Protein AF-A0A385T8I6-F1 (afdb_monomer_lite)

Structure (mmCIF, N/CA/C/O backbone):
data_AF-A0A385T8I6-F1
#
_entry.id   AF-A0A385T8I6-F1
#
loop_
_atom_site.group_PDB
_atom_site.id
_atom_site.type_symbol
_atom_site.label_atom_id
_atom_site.label_alt_id
_atom_site.label_comp_id
_atom_site.label_asym_id
_atom_site.label_entity_id
_atom_site.label_seq_id
_atom_site.pdbx_PDB_ins_code
_atom_site.Cartn_x
_atom_site.Cartn_y
_atom_site.Cartn_z
_atom_site.occupancy
_atom_site.B_iso_or_equiv
_atom_site.auth_seq_id
_atom_site.auth_comp_id
_atom_site.auth_asym_id
_atom_site.auth_atom_id
_atom_site.pdbx_PDB_model_num
ATOM 1 N N . MET A 1 1 ? 9.954 -2.702 -3.690 1.00 91.12 1 MET A N 1
ATOM 2 C CA . MET A 1 1 ? 9.274 -3.399 -4.803 1.00 91.12 1 MET A CA 1
ATOM 3 C C . MET A 1 1 ? 8.924 -2.406 -5.902 1.00 91.12 1 MET A C 1
ATOM 5 O O . MET A 1 1 ? 8.804 -1.209 -5.631 1.00 91.12 1 MET A O 1
ATOM 9 N N . TYR A 1 2 ? 8.760 -2.887 -7.128 1.00 92.81 2 TYR A N 1
ATOM 10 C CA . TYR A 1 2 ? 8.342 -2.108 -8.286 1.00 92.81 2 TYR A CA 1
ATOM 11 C C . TYR A 1 2 ? 7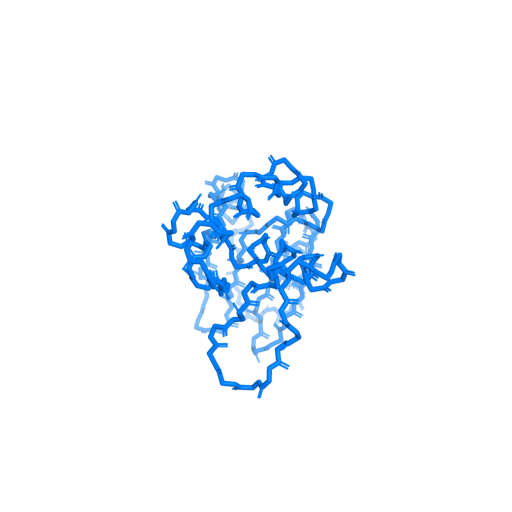.135 -2.766 -8.953 1.00 92.81 2 TYR A C 1
ATOM 13 O O . TYR A 1 2 ? 7.079 -3.984 -9.077 1.00 92.81 2 TYR A O 1
ATOM 21 N N . LEU A 1 3 ? 6.187 -1.947 -9.398 1.00 93.75 3 LEU A N 1
ATOM 22 C CA . LEU A 1 3 ? 5.099 -2.353 -10.281 1.00 93.75 3 LEU A CA 1
ATOM 23 C C . LEU A 1 3 ? 5.379 -1.799 -11.661 1.00 93.75 3 LEU A C 1
ATOM 25 O O .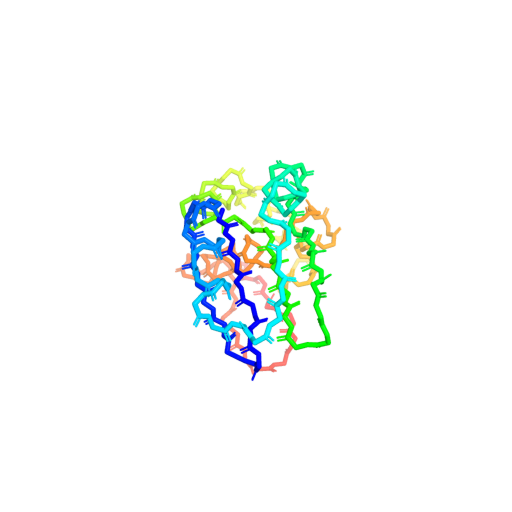 LEU A 1 3 ? 5.657 -0.606 -11.789 1.00 93.75 3 LEU A O 1
ATOM 29 N N . THR A 1 4 ? 5.251 -2.624 -12.685 1.00 94.62 4 THR A N 1
ATOM 30 C CA . THR A 1 4 ? 5.177 -2.150 -14.066 1.00 94.62 4 THR A CA 1
ATOM 31 C C . THR A 1 4 ? 3.730 -2.179 -14.524 1.00 94.62 4 THR A C 1
ATOM 33 O O . THR A 1 4 ? 2.962 -3.052 -14.131 1.00 94.62 4 THR A O 1
ATOM 36 N N . ILE A 1 5 ? 3.345 -1.183 -15.315 1.00 94.44 5 ILE A N 1
ATOM 37 C CA . ILE A 1 5 ? 2.051 -1.114 -15.981 1.00 94.44 5 ILE A CA 1
ATOM 38 C C . ILE A 1 5 ? 2.331 -0.942 -17.465 1.00 94.44 5 ILE A C 1
ATOM 40 O O . ILE A 1 5 ? 2.745 0.147 -17.868 1.00 94.44 5 ILE A O 1
ATOM 44 N N . ILE A 1 6 ? 2.134 -2.002 -18.250 1.00 93.50 6 ILE A N 1
ATOM 45 C CA . ILE A 1 6 ? 2.359 -2.026 -19.701 1.00 93.50 6 ILE A CA 1
ATOM 46 C C . ILE A 1 6 ? 1.056 -2.427 -20.387 1.00 93.50 6 ILE A C 1
ATOM 48 O O . ILE A 1 6 ? 0.513 -3.496 -20.123 1.00 93.50 6 ILE A O 1
ATOM 52 N N . GLU A 1 7 ? 0.511 -1.538 -21.219 1.00 90.81 7 GLU A N 1
ATOM 53 C CA . GLU A 1 7 ? -0.746 -1.758 -21.960 1.00 90.81 7 GLU A CA 1
ATOM 54 C C . GLU A 1 7 ? -1.940 -2.158 -21.059 1.00 90.81 7 GLU A C 1
ATOM 56 O O . GLU A 1 7 ? -2.883 -2.820 -21.484 1.00 90.81 7 GLU A O 1
ATOM 61 N N . GLY A 1 8 ? -1.918 -1.723 -19.794 1.00 88.69 8 GLY A N 1
ATOM 62 C CA . GLY A 1 8 ? -2.944 -2.031 -18.791 1.00 88.69 8 GLY A CA 1
ATOM 63 C C . GLY A 1 8 ? -2.696 -3.310 -17.984 1.00 88.69 8 GLY A C 1
ATOM 64 O O . GLY A 1 8 ? -3.416 -3.549 -17.015 1.00 88.69 8 GLY A O 1
ATOM 65 N N . THR A 1 9 ? -1.671 -4.090 -18.324 1.00 92.50 9 THR A N 1
ATOM 66 C CA . THR A 1 9 ? -1.214 -5.240 -17.534 1.00 92.50 9 THR A CA 1
ATOM 67 C C . THR A 1 9 ? -0.313 -4.761 -16.405 1.00 92.50 9 THR A C 1
ATOM 69 O O . THR A 1 9 ? 0.548 -3.914 -16.637 1.00 92.50 9 THR A O 1
ATOM 72 N N . VAL A 1 10 ? -0.520 -5.284 -15.194 1.00 93.69 10 VAL A N 1
ATOM 73 C CA . VAL A 1 10 ? 0.282 -4.957 -14.007 1.00 93.69 10 VAL A CA 1
ATOM 74 C C . VAL A 1 10 ? 1.137 -6.159 -13.622 1.00 93.69 10 VAL A C 1
ATOM 76 O O . VAL A 1 10 ? 0.591 -7.241 -13.416 1.00 93.69 10 VAL A O 1
ATOM 79 N N . GLU A 1 11 ? 2.446 -5.955 -13.480 1.00 94.50 11 GLU A N 1
ATOM 80 C CA . GLU A 1 11 ? 3.392 -6.976 -13.009 1.00 94.50 11 GLU A CA 1
ATOM 81 C C . GLU A 1 11 ? 4.292 -6.448 -11.884 1.00 94.50 11 GLU A C 1
ATOM 83 O O . GLU A 1 11 ? 4.651 -5.267 -11.858 1.00 94.50 11 GLU A O 1
ATOM 88 N N . GLU A 1 12 ? 4.645 -7.335 -10.952 1.00 93.25 12 GLU A N 1
ATOM 89 C CA . GLU A 1 12 ? 5.404 -7.063 -9.726 1.00 93.25 12 GLU A CA 1
ATOM 90 C C . GLU A 1 12 ? 6.851 -7.551 -9.833 1.00 93.25 12 GLU A C 1
ATOM 92 O O . GLU A 1 12 ? 7.104 -8.678 -10.252 1.00 93.25 12 GLU A O 1
ATOM 97 N N . PHE A 1 13 ? 7.796 -6.719 -9.390 1.00 94.06 13 PHE A N 1
ATOM 98 C CA . PHE A 1 13 ? 9.227 -7.016 -9.422 1.00 94.06 13 PHE A CA 1
ATOM 99 C C . PHE A 1 13 ? 9.933 -6.563 -8.144 1.00 94.06 13 PHE A C 1
ATOM 101 O O . PHE A 1 13 ? 9.676 -5.481 -7.601 1.00 94.06 13 PHE A O 1
ATOM 108 N N . GLU A 1 14 ? 10.878 -7.371 -7.667 1.00 91.25 14 GLU A N 1
ATOM 109 C CA . GLU A 1 14 ? 11.678 -7.036 -6.486 1.00 91.25 14 GLU A CA 1
ATOM 110 C C . GLU A 1 14 ? 12.903 -6.191 -6.833 1.00 91.25 14 GLU A C 1
ATOM 112 O O . GLU A 1 14 ? 13.282 -5.311 -6.053 1.00 91.25 14 GLU A O 1
ATOM 117 N N . THR A 1 15 ? 13.491 -6.407 -8.013 1.00 92.81 15 THR A N 1
ATOM 118 C CA . THR A 1 15 ? 14.737 -5.756 -8.422 1.00 92.81 15 THR A CA 1
ATOM 119 C C . THR A 1 15 ? 14.534 -4.787 -9.583 1.00 92.81 15 THR A C 1
ATOM 121 O O . THR A 1 15 ? 13.594 -4.896 -10.366 1.00 92.81 15 THR A O 1
ATOM 124 N N . ILE A 1 16 ? 15.432 -3.805 -9.686 1.00 94.19 16 ILE A N 1
ATOM 125 C CA . ILE A 1 16 ? 15.449 -2.853 -10.805 1.00 94.19 16 ILE A CA 1
ATOM 126 C C . ILE A 1 16 ? 15.814 -3.556 -12.116 1.00 94.19 16 ILE A C 1
ATOM 128 O O . ILE A 1 16 ? 15.297 -3.186 -13.165 1.00 94.19 16 ILE A O 1
ATOM 132 N N . GLU A 1 17 ? 16.682 -4.566 -12.060 1.00 94.75 17 GLU A N 1
ATOM 133 C CA . GLU A 1 17 ? 17.118 -5.295 -13.251 1.00 94.75 17 GLU A CA 1
ATOM 134 C C . GLU A 1 17 ? 15.951 -6.064 -13.877 1.00 94.75 17 GLU A C 1
ATOM 136 O O . GLU A 1 17 ? 15.707 -5.902 -15.068 1.00 94.75 17 GLU A O 1
ATOM 141 N N . ASP A 1 18 ? 15.138 -6.758 -13.071 1.00 95.06 18 ASP A N 1
ATOM 142 C CA . ASP A 1 18 ? 13.962 -7.474 -13.586 1.00 95.06 18 ASP A CA 1
ATOM 143 C C . ASP A 1 18 ? 12.940 -6.517 -14.222 1.00 95.06 18 ASP A C 1
ATOM 145 O O . ASP A 1 18 ? 12.334 -6.831 -15.244 1.00 95.06 18 ASP A O 1
ATOM 149 N N . VAL A 1 19 ? 12.778 -5.313 -13.654 1.00 95.06 19 VAL A N 1
ATOM 150 C CA . VAL A 1 19 ? 11.928 -4.260 -14.236 1.00 95.06 19 VAL A CA 1
ATOM 151 C C . VAL A 1 19 ? 12.450 -3.831 -15.604 1.00 95.06 19 VAL A C 1
ATOM 153 O O . VAL A 1 19 ? 11.667 -3.688 -16.543 1.00 95.06 19 VAL A O 1
ATOM 156 N N . ILE A 1 20 ? 13.757 -3.584 -15.719 1.00 94.44 20 ILE A N 1
ATOM 157 C CA . ILE A 1 20 ? 14.380 -3.151 -16.974 1.00 94.44 20 ILE A CA 1
ATOM 158 C C . ILE A 1 20 ? 14.242 -4.254 -18.025 1.00 94.44 20 ILE A C 1
ATOM 160 O O . ILE A 1 20 ? 13.766 -3.970 -19.126 1.00 94.44 20 ILE A O 1
ATOM 164 N N . ASP A 1 21 ? 14.580 -5.494 -17.675 1.00 93.94 21 ASP A N 1
ATOM 165 C CA . ASP A 1 21 ? 14.491 -6.654 -18.564 1.00 93.94 21 ASP A CA 1
ATOM 166 C C . ASP A 1 21 ? 13.050 -6.890 -19.038 1.00 93.94 21 ASP A C 1
ATOM 168 O O . ASP A 1 21 ? 12.804 -7.095 -20.234 1.00 93.94 21 ASP A O 1
ATOM 172 N N . HIS A 1 22 ? 12.078 -6.791 -18.124 1.00 94.50 22 HIS A N 1
ATOM 173 C CA . HIS A 1 22 ? 10.660 -6.906 -18.450 1.00 94.50 22 HIS A CA 1
ATOM 174 C C . HIS A 1 22 ? 10.213 -5.805 -19.416 1.00 94.50 22 HIS A C 1
ATOM 176 O O . HIS A 1 22 ? 9.589 -6.101 -20.437 1.00 94.50 22 HIS A O 1
ATOM 182 N N . ILE A 1 23 ? 10.558 -4.542 -19.144 1.00 92.81 23 ILE A N 1
ATOM 183 C CA . ILE A 1 23 ? 10.198 -3.420 -20.019 1.00 92.81 23 ILE A CA 1
ATOM 184 C C . ILE A 1 23 ? 10.796 -3.631 -21.407 1.00 92.81 23 ILE A C 1
ATOM 186 O O . ILE A 1 23 ? 10.072 -3.558 -22.393 1.00 92.81 23 ILE A O 1
ATOM 190 N N . GLN A 1 24 ? 12.084 -3.948 -21.509 1.00 90.56 24 GLN A N 1
ATOM 191 C CA . GLN A 1 24 ? 12.744 -4.127 -22.803 1.00 90.56 24 GLN A CA 1
ATOM 192 C C . GLN A 1 24 ? 12.188 -5.286 -23.624 1.00 90.56 24 GLN A C 1
ATOM 194 O O . GLN A 1 24 ? 12.166 -5.208 -24.851 1.00 90.56 24 GLN A O 1
ATOM 199 N N . SER A 1 25 ? 11.733 -6.342 -22.956 1.00 91.00 25 SER A N 1
ATOM 200 C CA . SER A 1 25 ? 11.144 -7.502 -23.622 1.00 91.00 25 SER A CA 1
ATOM 201 C C . SER A 1 25 ? 9.724 -7.236 -24.128 1.00 91.00 25 SER A C 1
ATOM 203 O O . SER A 1 25 ? 9.284 -7.895 -25.068 1.00 91.00 25 SER A O 1
ATOM 205 N N . ASN A 1 26 ? 9.009 -6.281 -23.523 1.00 91.00 26 ASN A N 1
ATOM 206 C CA . ASN A 1 26 ? 7.580 -6.063 -23.766 1.00 91.00 26 ASN A CA 1
ATOM 207 C C . ASN A 1 26 ? 7.249 -4.729 -24.449 1.00 91.00 26 ASN A C 1
ATOM 209 O O . ASN A 1 26 ? 6.108 -4.534 -24.865 1.00 91.00 26 ASN A O 1
ATOM 213 N N . VAL A 1 27 ? 8.209 -3.811 -24.605 1.00 88.06 27 VAL A N 1
ATOM 214 C CA . VAL A 1 27 ? 7.976 -2.526 -25.277 1.00 88.06 27 VAL A CA 1
ATOM 215 C C . VAL A 1 27 ? 8.630 -2.444 -26.655 1.00 88.06 27 VAL A C 1
ATOM 217 O O . VAL A 1 27 ? 9.777 -2.821 -26.859 1.00 88.06 27 VAL A O 1
ATOM 220 N N . TYR A 1 28 ? 7.913 -1.854 -27.612 1.00 84.06 28 TYR A N 1
ATOM 221 C CA . TYR A 1 28 ? 8.383 -1.651 -28.990 1.00 84.06 28 TYR A CA 1
ATOM 222 C C . TYR A 1 28 ? 9.116 -0.313 -29.206 1.00 84.06 28 TYR A C 1
ATOM 224 O O . TYR A 1 28 ? 9.111 0.229 -30.313 1.00 84.06 28 TYR A O 1
ATOM 232 N N . PHE A 1 29 ? 9.688 0.281 -28.158 1.00 84.69 29 PHE A N 1
ATOM 233 C CA . PHE A 1 29 ? 10.430 1.541 -28.247 1.00 84.69 29 PHE A CA 1
ATOM 234 C C . PHE A 1 29 ? 11.792 1.432 -27.567 1.00 84.69 29 PHE A C 1
ATOM 236 O O . PHE A 1 29 ? 11.981 0.635 -26.654 1.00 84.69 29 PHE A O 1
ATOM 243 N N . GLU A 1 30 ? 12.747 2.240 -28.023 1.00 85.25 30 GLU A N 1
ATOM 244 C CA . GLU A 1 30 ? 14.083 2.267 -27.436 1.00 85.25 30 GLU A CA 1
ATOM 245 C C . GLU A 1 30 ? 14.037 2.892 -26.036 1.00 85.25 30 GLU A C 1
ATOM 247 O O . GLU A 1 30 ? 13.500 3.986 -25.840 1.00 85.25 30 GLU A O 1
ATOM 252 N N . VAL A 1 31 ? 14.599 2.179 -25.062 1.00 84.62 31 VAL A N 1
ATOM 253 C CA . VAL A 1 31 ? 14.702 2.615 -23.669 1.00 84.62 31 VAL A CA 1
ATOM 254 C C . VAL A 1 31 ? 16.172 2.802 -23.329 1.00 84.62 31 VAL A C 1
ATOM 256 O O . VAL A 1 31 ? 16.951 1.851 -23.393 1.00 84.62 31 VAL A O 1
ATOM 259 N N . ASP A 1 32 ? 16.541 4.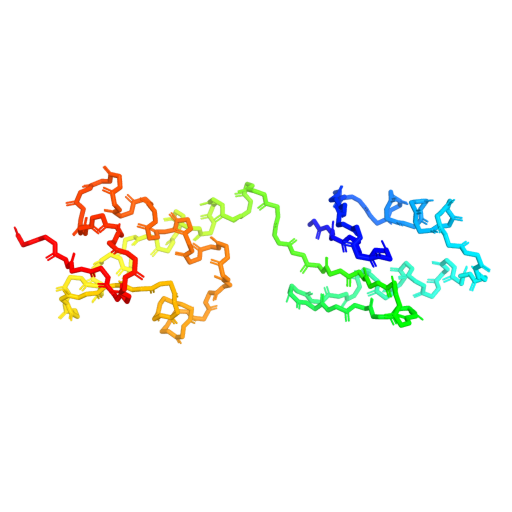012 -22.910 1.00 90.62 32 ASP A N 1
ATOM 260 C CA . ASP A 1 32 ? 17.845 4.257 -22.297 1.00 90.62 32 ASP A CA 1
ATOM 261 C C . ASP A 1 32 ? 17.883 3.588 -20.915 1.00 90.62 32 ASP A C 1
ATOM 263 O O . ASP A 1 32 ? 17.371 4.119 -19.924 1.00 90.62 32 ASP A O 1
ATOM 267 N N . GLN A 1 33 ? 18.487 2.399 -20.861 1.00 91.31 33 GLN A N 1
ATOM 268 C CA . GLN A 1 33 ? 18.638 1.615 -19.635 1.00 91.31 33 GLN A CA 1
ATOM 269 C C . GLN A 1 33 ? 19.371 2.385 -18.533 1.00 91.31 33 GLN A C 1
ATOM 271 O O . GLN A 1 33 ? 19.039 2.237 -17.360 1.00 91.31 33 GLN A O 1
ATOM 276 N N . THR A 1 34 ? 20.370 3.197 -18.889 1.00 93.06 34 THR A N 1
ATOM 277 C CA . THR A 1 34 ? 21.206 3.894 -17.902 1.00 93.06 34 THR A CA 1
ATOM 278 C C . THR A 1 34 ? 20.401 4.998 -17.235 1.00 93.06 34 THR A C 1
ATOM 280 O O . THR A 1 34 ? 20.377 5.098 -16.006 1.00 93.06 34 THR A O 1
ATOM 283 N N . ALA A 1 35 ? 19.682 5.787 -18.036 1.00 92.44 35 ALA A N 1
ATOM 284 C CA . ALA A 1 35 ? 18.782 6.810 -17.525 1.00 92.44 35 ALA A CA 1
ATOM 285 C C . ALA A 1 35 ? 17.622 6.200 -16.722 1.00 92.44 35 ALA A C 1
ATOM 287 O O . ALA A 1 35 ? 17.260 6.733 -15.669 1.00 92.44 3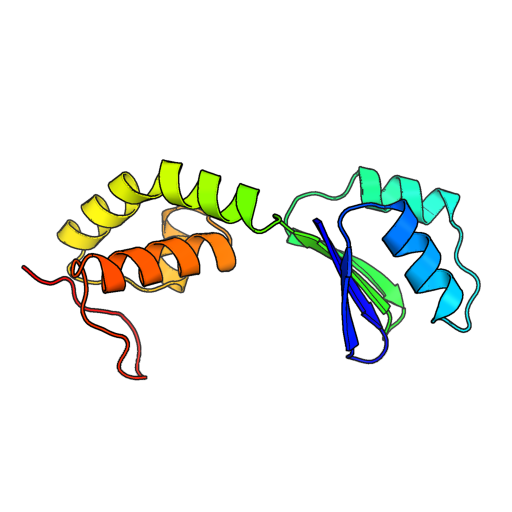5 ALA A O 1
ATOM 288 N N . LEU A 1 36 ? 17.055 5.078 -17.185 1.00 93.19 36 LEU A N 1
ATOM 289 C CA . LEU A 1 36 ? 15.980 4.383 -16.479 1.00 93.19 36 LEU A CA 1
ATOM 290 C C . LEU A 1 36 ? 16.451 3.855 -15.124 1.00 93.19 36 LEU A C 1
ATOM 292 O O . LEU A 1 36 ? 15.826 4.178 -14.116 1.00 93.19 36 LEU A O 1
ATOM 296 N N . ARG A 1 37 ? 17.566 3.116 -15.081 1.00 95.50 37 ARG A N 1
ATOM 297 C CA . ARG A 1 37 ? 18.139 2.582 -13.838 1.00 95.50 37 ARG A CA 1
ATOM 298 C C . ARG A 1 37 ? 18.360 3.693 -12.821 1.00 95.50 37 ARG A C 1
ATOM 300 O O . ARG A 1 37 ? 17.819 3.618 -11.721 1.00 95.50 37 ARG A O 1
ATOM 307 N N . TRP A 1 38 ? 19.063 4.757 -13.221 1.00 94.75 38 TRP A N 1
ATOM 308 C CA . TRP A 1 38 ? 19.322 5.897 -12.341 1.00 94.75 38 TRP A CA 1
ATOM 309 C C . TRP A 1 38 ? 18.018 6.478 -11.790 1.00 94.75 38 TRP A C 1
ATOM 311 O O . TRP A 1 38 ? 17.903 6.749 -10.597 1.00 94.75 38 TRP A O 1
ATOM 321 N N . LYS A 1 39 ? 16.993 6.619 -12.636 1.00 94.44 39 LYS A N 1
ATOM 322 C CA . LYS A 1 39 ? 15.700 7.145 -12.205 1.00 94.44 39 LYS A CA 1
ATOM 323 C C . LYS A 1 39 ? 15.014 6.225 -11.195 1.00 94.44 39 LYS A C 1
ATOM 325 O O . LYS A 1 39 ? 14.550 6.726 -10.178 1.00 94.44 39 LYS A O 1
ATOM 330 N N . LEU A 1 40 ? 14.982 4.912 -11.439 1.00 94.31 40 LEU A N 1
ATOM 331 C CA . LEU A 1 40 ? 14.359 3.926 -10.544 1.00 94.31 40 LEU A CA 1
ATOM 332 C C . LEU A 1 40 ? 15.064 3.849 -9.179 1.00 94.31 40 LEU A C 1
ATOM 334 O O . LEU A 1 40 ? 14.397 3.794 -8.143 1.00 94.31 40 LEU A O 1
ATOM 338 N N . GLU A 1 41 ? 16.397 3.931 -9.157 1.00 94.00 41 GLU A N 1
ATOM 339 C CA . GLU A 1 41 ? 17.194 3.978 -7.921 1.00 94.00 41 GLU A CA 1
ATOM 340 C C . GLU A 1 41 ? 16.818 5.178 -7.042 1.00 94.00 41 GLU A C 1
ATOM 342 O O . GLU A 1 41 ? 16.704 5.048 -5.821 1.00 94.00 41 GLU A O 1
ATOM 347 N N . HIS A 1 42 ? 16.560 6.328 -7.668 1.00 94.12 42 HIS A N 1
ATOM 348 C CA . HIS A 1 42 ? 16.284 7.593 -6.985 1.00 94.12 42 HIS A CA 1
ATOM 349 C C . HIS A 1 42 ? 14.791 7.862 -6.751 1.00 94.12 42 HIS A C 1
ATOM 351 O O . HIS A 1 42 ? 14.440 8.901 -6.193 1.00 94.12 42 HIS A O 1
ATOM 357 N N . MET A 1 43 ? 13.903 6.939 -7.135 1.00 92.56 43 MET A N 1
ATOM 358 C CA . MET A 1 43 ? 12.475 7.067 -6.849 1.00 92.56 43 MET A CA 1
ATOM 359 C C . MET A 1 43 ? 12.203 7.005 -5.347 1.00 92.56 43 MET A C 1
ATOM 361 O O . MET A 1 43 ? 12.697 6.122 -4.631 1.00 92.56 43 MET A O 1
ATOM 365 N N . ASN A 1 44 ? 11.321 7.885 -4.891 1.00 88.94 44 ASN A N 1
ATOM 366 C CA . ASN A 1 44 ? 10.710 7.799 -3.577 1.00 88.94 44 ASN A CA 1
ATOM 367 C C . ASN A 1 44 ? 9.596 6.745 -3.560 1.00 88.94 44 ASN A C 1
ATOM 369 O O . ASN A 1 44 ? 9.099 6.292 -4.593 1.00 88.94 44 ASN A O 1
ATOM 373 N N . LEU A 1 45 ? 9.184 6.345 -2.360 1.00 85.31 45 LEU A N 1
ATOM 374 C CA . LEU A 1 45 ? 8.048 5.446 -2.195 1.00 85.31 45 LEU A CA 1
ATOM 375 C C . LEU A 1 45 ? 6.755 6.085 -2.735 1.00 85.31 45 LEU A C 1
ATOM 377 O O . LEU A 1 45 ? 6.483 7.253 -2.463 1.00 85.31 45 LEU A O 1
ATOM 381 N N . ASN A 1 46 ? 5.945 5.295 -3.445 1.00 84.88 46 ASN A N 1
ATOM 382 C CA . ASN A 1 46 ? 4.731 5.696 -4.169 1.00 84.88 46 ASN A CA 1
ATOM 383 C C . ASN A 1 46 ? 4.969 6.696 -5.308 1.00 84.88 46 ASN A C 1
ATOM 385 O O . ASN A 1 46 ? 4.013 7.236 -5.865 1.00 84.88 46 ASN A O 1
ATOM 389 N N . GLU A 1 47 ? 6.226 6.948 -5.669 1.00 91.50 47 GLU A N 1
ATOM 390 C CA . GLU A 1 47 ? 6.548 7.689 -6.877 1.00 91.50 47 GLU A CA 1
ATOM 391 C C . GLU A 1 47 ? 6.307 6.806 -8.104 1.00 91.50 47 GLU A C 1
ATOM 393 O O . GLU A 1 47 ? 6.394 5.576 -8.041 1.00 91.50 47 GLU A O 1
ATOM 398 N N . SER A 1 48 ? 6.010 7.443 -9.235 1.00 93.25 48 SER A N 1
ATOM 399 C CA . SER A 1 48 ? 5.826 6.769 -10.514 1.00 93.25 48 SER A CA 1
ATOM 400 C C . SER A 1 48 ? 6.662 7.418 -11.606 1.00 93.25 48 SER A C 1
ATOM 402 O O . SER A 1 48 ? 6.685 8.643 -11.738 1.00 93.25 48 SER A O 1
ATOM 404 N N . VAL A 1 49 ? 7.272 6.597 -12.449 1.00 94.06 49 VAL A N 1
ATOM 405 C CA . VAL A 1 49 ? 7.965 7.011 -13.662 1.00 94.06 49 VAL A CA 1
ATOM 406 C C . VAL A 1 49 ? 7.140 6.573 -14.856 1.00 94.06 49 VAL A C 1
ATOM 408 O O . VAL A 1 49 ? 7.004 5.386 -15.134 1.00 94.06 49 VAL A O 1
ATOM 411 N N . LYS A 1 50 ? 6.609 7.544 -15.593 1.00 93.50 50 LYS A N 1
ATOM 412 C CA . LYS A 1 50 ? 5.963 7.293 -16.878 1.00 93.50 50 LYS A CA 1
ATOM 413 C C . LYS A 1 50 ? 7.015 7.325 -17.987 1.00 93.50 50 LYS A C 1
ATOM 415 O O . LYS A 1 50 ? 7.681 8.347 -18.151 1.00 93.50 50 LYS A O 1
ATOM 420 N N . LEU A 1 51 ? 7.160 6.225 -18.725 1.00 90.00 51 LEU A N 1
ATOM 421 C CA . LEU A 1 51 ? 8.056 6.128 -19.886 1.00 90.00 51 LEU A CA 1
ATOM 422 C C . LEU A 1 51 ? 7.318 6.495 -21.175 1.00 90.00 51 LEU A C 1
ATOM 424 O O . LEU A 1 51 ? 7.828 7.255 -21.993 1.00 90.00 51 LEU A O 1
ATOM 428 N N . ARG A 1 52 ? 6.080 6.010 -21.316 1.00 86.81 52 ARG A N 1
ATOM 429 C CA . ARG A 1 52 ? 5.182 6.286 -22.446 1.00 86.81 52 ARG A CA 1
ATOM 430 C C . ARG A 1 52 ? 3.726 6.309 -21.967 1.00 86.81 52 ARG A C 1
ATOM 432 O O . ARG A 1 52 ? 3.443 6.063 -20.799 1.00 86.81 52 ARG A O 1
ATOM 439 N N . ASN A 1 53 ? 2.786 6.661 -22.845 1.00 82.81 53 ASN A N 1
ATOM 440 C CA . ASN A 1 53 ? 1.346 6.696 -22.558 1.00 82.81 53 ASN A CA 1
ATOM 441 C C . ASN A 1 53 ? 0.792 5.414 -21.923 1.00 82.81 53 ASN A C 1
ATOM 443 O O . ASN A 1 53 ? -0.131 5.510 -21.121 1.00 82.81 53 ASN A O 1
ATOM 447 N N . ASP A 1 54 ? 1.384 4.277 -22.250 1.00 86.94 54 ASP A N 1
ATOM 448 C CA . ASP A 1 54 ? 0.993 2.912 -21.911 1.00 86.94 54 ASP A CA 1
ATOM 449 C C . ASP A 1 54 ? 2.049 2.174 -21.078 1.00 86.94 54 ASP A C 1
ATOM 451 O O . ASP A 1 54 ? 1.873 0.990 -20.829 1.00 86.94 54 ASP A O 1
ATOM 455 N N . CYS A 1 55 ? 3.124 2.845 -20.647 1.00 91.88 55 CYS A N 1
ATOM 456 C CA . CYS A 1 55 ? 4.206 2.236 -19.877 1.00 91.88 55 CYS A CA 1
ATOM 457 C C . CYS A 1 55 ? 4.571 3.106 -18.669 1.00 91.88 55 CYS A C 1
ATOM 459 O O . CYS A 1 55 ? 5.042 4.245 -18.816 1.00 91.88 55 CYS A O 1
ATOM 461 N N . MET A 1 56 ? 4.359 2.567 -17.471 1.00 94.56 56 MET A N 1
ATOM 462 C CA . MET A 1 56 ? 4.651 3.229 -16.204 1.00 94.56 56 MET A CA 1
ATOM 463 C C . MET A 1 56 ? 5.291 2.259 -15.215 1.00 94.56 56 MET A C 1
ATOM 465 O O . MET A 1 56 ? 4.908 1.098 -15.150 1.00 94.56 56 MET A O 1
ATOM 469 N N . VAL A 1 57 ? 6.224 2.759 -14.412 1.00 94.94 57 VAL A N 1
ATOM 470 C CA . VAL A 1 57 ? 6.799 2.044 -13.270 1.00 94.94 57 VAL A CA 1
ATOM 471 C C . VAL A 1 57 ? 6.411 2.769 -11.991 1.00 94.94 57 VAL A C 1
ATOM 473 O O . VAL A 1 57 ? 6.495 3.993 -11.939 1.00 94.94 57 VAL A O 1
ATOM 476 N N . VAL A 1 58 ? 6.000 2.048 -10.954 1.00 94.31 58 VAL A N 1
ATOM 477 C CA . VAL A 1 58 ? 5.638 2.603 -9.642 1.00 94.31 58 VAL A CA 1
ATOM 478 C C . VAL A 1 58 ? 6.478 1.932 -8.567 1.00 94.31 58 VAL A C 1
ATOM 480 O O . VAL A 1 58 ? 6.549 0.707 -8.516 1.00 94.31 58 VAL A O 1
ATOM 483 N N . LYS A 1 59 ? 7.097 2.712 -7.679 1.00 92.94 59 LYS A N 1
ATOM 484 C CA . LYS A 1 59 ? 7.832 2.166 -6.532 1.00 92.94 59 LYS A CA 1
ATOM 485 C C . LYS A 1 59 ? 6.895 2.016 -5.344 1.00 92.94 59 LYS A C 1
ATOM 487 O O . LYS A 1 59 ? 6.233 2.970 -4.949 1.00 92.94 59 LYS A O 1
ATOM 492 N N . CYS A 1 60 ? 6.856 0.834 -4.752 1.00 88.50 60 CYS A N 1
ATOM 493 C CA . CYS A 1 60 ? 5.960 0.497 -3.649 1.00 88.50 60 CYS A CA 1
ATOM 494 C C . CYS A 1 60 ? 6.670 -0.387 -2.613 1.00 88.50 60 CYS A C 1
ATOM 496 O O . CYS A 1 60 ? 7.767 -0.907 -2.855 1.00 88.50 60 CYS A O 1
ATOM 498 N N . LEU A 1 61 ? 6.049 -0.510 -1.440 1.00 86.19 61 LEU A N 1
ATOM 499 C CA . LEU A 1 61 ? 6.492 -1.433 -0.399 1.00 86.19 61 LEU A CA 1
ATOM 500 C C . LEU A 1 61 ? 6.161 -2.864 -0.828 1.00 86.19 61 LEU A C 1
ATOM 502 O O . LEU A 1 61 ? 5.091 -3.092 -1.392 1.00 86.19 61 LEU A O 1
ATOM 506 N N . ASN A 1 62 ? 7.054 -3.811 -0.554 1.00 87.38 62 ASN A N 1
ATOM 507 C CA . ASN A 1 62 ? 6.718 -5.230 -0.655 1.00 87.38 62 ASN A CA 1
ATOM 508 C C . ASN A 1 62 ? 5.801 -5.661 0.508 1.00 87.38 62 ASN A C 1
ATOM 510 O O . ASN A 1 62 ? 5.537 -4.897 1.441 1.00 87.38 62 ASN A O 1
ATOM 514 N N . GLN A 1 63 ? 5.305 -6.899 0.459 1.00 85.19 63 GLN A N 1
ATOM 515 C CA . GLN A 1 63 ? 4.369 -7.413 1.461 1.00 85.19 63 GLN A CA 1
ATOM 516 C C . GLN A 1 63 ? 4.951 -7.432 2.886 1.00 85.19 63 GLN A C 1
ATOM 518 O O . GLN A 1 63 ? 4.233 -7.117 3.839 1.00 85.19 63 GLN A O 1
ATOM 523 N N . ASP A 1 64 ? 6.238 -7.750 3.037 1.00 88.50 64 ASP A N 1
ATOM 524 C CA . ASP A 1 64 ? 6.909 -7.796 4.339 1.00 88.50 64 ASP A CA 1
ATOM 525 C C . ASP A 1 64 ? 7.075 -6.395 4.939 1.00 88.50 64 ASP A C 1
ATOM 527 O O . ASP A 1 64 ? 6.747 -6.180 6.104 1.00 88.50 64 ASP A O 1
ATOM 531 N N . GLU A 1 65 ? 7.482 -5.415 4.132 1.00 90.06 65 GLU A N 1
ATOM 532 C CA . GLU A 1 65 ? 7.595 -4.010 4.525 1.00 90.06 65 GLU A CA 1
ATOM 533 C C . GLU A 1 65 ? 6.225 -3.415 4.891 1.00 90.06 65 GLU A C 1
ATOM 535 O O . GLU A 1 65 ? 6.106 -2.675 5.871 1.00 90.06 65 GLU A O 1
ATOM 540 N N . ILE A 1 66 ? 5.172 -3.748 4.128 1.00 91.62 66 ILE A N 1
ATOM 541 C CA . ILE A 1 66 ? 3.786 -3.357 4.439 1.00 91.62 66 ILE A CA 1
ATOM 542 C C . ILE A 1 66 ? 3.392 -3.909 5.806 1.00 91.62 66 ILE A C 1
ATOM 544 O O . ILE A 1 66 ? 2.849 -3.175 6.636 1.00 91.62 66 ILE A O 1
ATOM 548 N N . LYS A 1 67 ? 3.657 -5.197 6.045 1.00 92.62 67 LYS A N 1
ATOM 549 C CA . LYS A 1 67 ? 3.299 -5.873 7.290 1.00 92.62 67 LYS A CA 1
ATOM 550 C C . LYS A 1 67 ? 4.068 -5.307 8.478 1.00 92.62 67 LYS A C 1
ATOM 552 O O . LYS A 1 67 ? 3.450 -4.959 9.478 1.00 92.62 67 LYS A O 1
ATOM 557 N N . GLU A 1 68 ? 5.382 -5.147 8.356 1.00 94.56 68 GLU A N 1
ATOM 558 C CA . GLU A 1 68 ? 6.218 -4.573 9.409 1.00 94.56 68 GLU A CA 1
ATOM 559 C C . GLU A 1 68 ? 5.744 -3.161 9.774 1.00 94.56 68 GLU A C 1
ATOM 561 O O . GLU A 1 68 ? 5.534 -2.840 10.948 1.00 94.56 68 GLU A O 1
ATOM 566 N N . ARG A 1 69 ? 5.502 -2.316 8.767 1.00 93.38 69 ARG A N 1
ATOM 567 C CA . ARG A 1 69 ? 5.015 -0.952 8.986 1.00 93.38 69 ARG A CA 1
ATOM 568 C C . ARG A 1 69 ? 3.615 -0.931 9.598 1.00 93.38 69 ARG A C 1
ATOM 570 O O . ARG A 1 69 ? 3.338 -0.085 10.453 1.00 93.38 69 ARG A O 1
ATOM 577 N N . ALA A 1 70 ? 2.737 -1.840 9.177 1.00 95.88 70 ALA A N 1
ATOM 578 C CA . ALA A 1 70 ? 1.411 -2.001 9.759 1.00 95.88 70 ALA A CA 1
ATOM 579 C C . ALA A 1 70 ? 1.502 -2.396 11.238 1.00 95.88 70 ALA A C 1
ATOM 581 O O . ALA A 1 70 ? 0.858 -1.755 12.067 1.00 95.88 70 ALA A O 1
ATOM 582 N N . ASP A 1 71 ? 2.352 -3.364 11.583 1.00 96.81 71 ASP A N 1
ATOM 583 C CA . ASP A 1 71 ? 2.557 -3.831 12.956 1.00 96.81 71 ASP A CA 1
ATOM 584 C C . ASP A 1 71 ? 3.088 -2.717 13.867 1.00 96.81 71 ASP A C 1
ATOM 586 O O . ASP A 1 71 ? 2.563 -2.507 14.963 1.00 96.81 71 ASP A O 1
ATOM 590 N N . GLN A 1 72 ? 4.062 -1.933 13.394 1.00 97.19 72 GLN A N 1
ATOM 591 C CA . GLN A 1 72 ? 4.599 -0.783 14.132 1.00 97.19 72 GLN A CA 1
ATOM 592 C C . GLN A 1 72 ? 3.539 0.296 14.411 1.00 97.19 72 GLN A C 1
ATOM 594 O O . GLN A 1 72 ? 3.592 0.987 15.433 1.00 97.19 72 GLN A O 1
ATOM 599 N N . MET A 1 73 ? 2.572 0.466 13.505 1.00 97.69 73 MET A N 1
ATOM 600 C CA . MET A 1 73 ? 1.548 1.511 13.595 1.00 97.69 73 MET A CA 1
ATOM 601 C C . MET A 1 73 ? 0.237 1.040 14.228 1.00 97.69 73 MET A C 1
ATOM 603 O O . MET A 1 73 ? -0.560 1.884 14.654 1.00 97.69 73 MET A O 1
ATOM 607 N N . PHE A 1 74 ? 0.018 -0.272 14.314 1.00 98.00 74 PHE A N 1
ATOM 608 C CA . PHE A 1 74 ? -1.266 -0.884 14.642 1.00 98.00 74 PHE A CA 1
ATOM 609 C C . PHE A 1 74 ? -1.876 -0.330 15.932 1.00 98.00 74 PHE A C 1
ATOM 611 O O . PHE A 1 74 ? -2.960 0.253 15.904 1.00 98.00 74 PHE A O 1
ATOM 618 N N . GLU A 1 75 ? -1.150 -0.417 17.049 1.00 97.81 75 GLU A N 1
ATOM 619 C CA . GLU A 1 75 ? -1.649 0.028 18.356 1.00 97.81 75 GLU A CA 1
ATOM 620 C C . GLU A 1 75 ? -2.009 1.515 18.373 1.00 97.81 75 GLU A C 1
ATOM 622 O O . GLU A 1 75 ? -3.006 1.937 18.966 1.00 97.81 75 GLU A O 1
ATOM 627 N N . LYS A 1 76 ? -1.219 2.341 17.683 1.00 97.81 76 LYS A N 1
ATOM 628 C CA . LYS A 1 76 ? -1.472 3.779 17.596 1.00 97.81 76 LYS A CA 1
ATOM 629 C C . LYS A 1 76 ? -2.762 4.064 16.824 1.00 97.81 76 LYS A C 1
ATOM 631 O O . LYS A 1 76 ? -3.564 4.892 17.265 1.00 97.81 76 LYS A O 1
ATOM 636 N N . VAL A 1 77 ? -2.973 3.374 15.702 1.00 97.69 77 VAL A N 1
ATOM 637 C CA . VAL A 1 77 ? -4.188 3.505 14.887 1.00 97.69 77 VAL A CA 1
ATOM 638 C C . VAL A 1 77 ? -5.404 2.985 15.647 1.00 97.69 77 VAL A C 1
ATOM 640 O O . VAL A 1 77 ? -6.385 3.719 15.773 1.00 97.69 77 VAL A O 1
ATOM 643 N N . ALA A 1 78 ? -5.330 1.782 16.220 1.00 97.19 78 ALA A N 1
ATOM 644 C CA . ALA A 1 78 ? -6.428 1.161 16.956 1.00 97.19 78 ALA A CA 1
ATOM 645 C C . ALA A 1 78 ? -6.886 2.031 18.137 1.00 97.19 78 ALA A C 1
ATOM 647 O O . ALA A 1 78 ? -8.080 2.290 18.302 1.00 97.19 78 ALA A O 1
ATOM 648 N N . ASN A 1 79 ? -5.948 2.569 18.922 1.00 96.88 79 ASN A N 1
ATOM 649 C CA . ASN A 1 79 ? -6.275 3.443 20.049 1.00 96.88 79 ASN A CA 1
ATOM 650 C C . ASN A 1 79 ? -6.923 4.761 19.618 1.00 96.88 79 ASN A C 1
ATOM 652 O O . ASN A 1 79 ? -7.848 5.238 20.278 1.00 96.88 79 ASN A O 1
ATOM 656 N N . GLN A 1 80 ? -6.471 5.358 18.516 1.00 97.31 80 GLN A N 1
ATOM 657 C CA . GLN A 1 80 ? -7.098 6.573 18.006 1.00 97.31 80 GLN A CA 1
ATOM 658 C C . GLN A 1 80 ? -8.475 6.291 17.395 1.00 97.31 80 GLN A C 1
ATOM 660 O O . GLN A 1 80 ? -9.397 7.085 17.572 1.00 97.31 80 GLN A O 1
ATOM 665 N N . ALA A 1 81 ? -8.637 5.152 16.726 1.00 96.25 81 ALA A N 1
ATOM 666 C CA . ALA A 1 81 ? -9.908 4.730 16.167 1.00 96.25 81 ALA A CA 1
ATOM 667 C C . ALA A 1 81 ? -10.958 4.500 17.264 1.00 96.25 81 ALA A C 1
ATOM 669 O O . ALA A 1 81 ? -12.078 4.989 17.131 1.00 96.25 81 ALA A O 1
ATOM 670 N N . ARG A 1 82 ? -10.586 3.870 18.393 1.00 95.94 82 ARG A N 1
ATOM 671 C CA . ARG A 1 82 ? -11.462 3.724 19.575 1.00 95.94 82 ARG A CA 1
ATOM 672 C C . ARG A 1 82 ? -11.988 5.063 20.087 1.00 95.94 82 ARG A C 1
ATOM 674 O O . ARG A 1 82 ? -13.166 5.174 20.400 1.00 95.94 82 ARG A O 1
ATOM 681 N N . LYS A 1 83 ? -11.143 6.097 20.106 1.00 95.38 83 LYS A N 1
ATOM 682 C CA . LYS A 1 83 ? -11.553 7.463 20.479 1.00 95.38 83 LYS A CA 1
ATOM 683 C C . LYS A 1 83 ? -12.468 8.106 19.435 1.00 95.38 83 LYS A C 1
ATOM 685 O O . LYS A 1 83 ? -13.368 8.854 19.795 1.00 95.38 83 LYS A O 1
ATOM 690 N N . ASN A 1 84 ? -12.224 7.832 18.155 1.00 93.94 84 ASN A N 1
ATOM 691 C CA . ASN A 1 84 ? -13.009 8.355 17.036 1.00 93.94 84 ASN A CA 1
ATOM 692 C C . ASN A 1 84 ? -14.366 7.639 16.861 1.00 93.94 84 ASN A C 1
ATOM 694 O O . ASN A 1 84 ? -15.263 8.167 16.212 1.00 93.94 84 ASN A O 1
ATOM 698 N N . GLY A 1 85 ? -14.513 6.421 17.394 1.00 94.56 85 GLY A N 1
ATOM 699 C CA . GLY A 1 85 ? -15.714 5.584 17.279 1.00 94.56 85 GLY A CA 1
ATOM 700 C C . GLY A 1 85 ? -15.896 4.904 15.914 1.00 94.56 85 GLY A C 1
ATOM 701 O O . GLY A 1 85 ? -16.782 4.066 15.746 1.00 94.56 85 GLY A O 1
ATOM 702 N N . SER A 1 86 ? -15.050 5.222 14.932 1.00 94.12 86 SER A N 1
ATOM 703 C C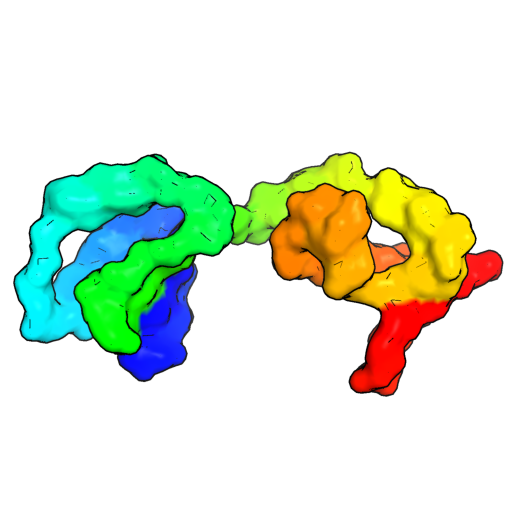A . SER A 1 86 ? -15.049 4.593 13.609 1.00 94.12 86 SER A CA 1
ATOM 704 C C . SER A 1 86 ? -13.664 4.611 12.962 1.00 94.12 86 SER A C 1
ATOM 706 O O . SER A 1 86 ? -12.802 5.412 13.336 1.00 94.12 86 SER A O 1
ATOM 708 N N . VAL A 1 87 ? -13.461 3.742 11.972 1.00 96.00 87 VAL A N 1
ATOM 709 C CA . VAL A 1 87 ? -12.232 3.638 11.183 1.00 96.00 87 VAL A CA 1
ATOM 710 C C . VAL A 1 87 ? -12.548 3.410 9.705 1.00 96.00 87 VAL A C 1
ATOM 712 O O . VAL A 1 87 ? -13.495 2.722 9.338 1.00 96.00 87 VAL A O 1
ATOM 715 N N . SER A 1 88 ? -11.750 3.996 8.820 1.00 95.19 88 SER A N 1
ATOM 716 C CA . SER A 1 88 ? -11.776 3.706 7.383 1.00 95.19 88 SER A CA 1
ATOM 717 C C . SER A 1 88 ? -10.366 3.818 6.823 1.00 95.19 88 SER A C 1
ATOM 719 O O . SER A 1 88 ? -9.546 4.532 7.399 1.00 95.19 88 SER A O 1
ATOM 721 N N . ILE A 1 89 ? -10.092 3.144 5.704 1.00 95.12 89 ILE A N 1
ATOM 722 C CA . ILE A 1 89 ? -8.763 3.150 5.072 1.00 95.12 89 ILE A CA 1
ATOM 723 C C . ILE A 1 89 ? -8.325 4.593 4.781 1.00 95.12 89 ILE A C 1
ATOM 725 O O . ILE A 1 89 ? -7.261 5.016 5.222 1.00 95.12 89 ILE A O 1
ATOM 729 N N . SER A 1 90 ? -9.196 5.393 4.160 1.00 93.81 90 SER A N 1
ATOM 730 C CA . SER A 1 90 ? -8.917 6.801 3.847 1.00 93.81 90 SER A CA 1
ATOM 731 C C . SER A 1 90 ? -8.666 7.662 5.089 1.00 93.81 90 SER A C 1
ATOM 733 O O . SER A 1 90 ? -7.817 8.553 5.069 1.00 93.81 90 SER A O 1
ATOM 735 N N . TRP A 1 91 ? -9.365 7.401 6.196 1.00 95.88 91 TRP A N 1
ATOM 736 C CA . TRP A 1 91 ? -9.102 8.088 7.461 1.00 95.88 91 TRP A CA 1
ATOM 737 C C . TRP A 1 91 ? -7.708 7.752 8.003 1.00 95.88 91 TRP A C 1
ATOM 739 O O . TRP A 1 91 ? -6.983 8.665 8.399 1.00 95.88 91 TRP A O 1
ATOM 749 N N . VAL A 1 92 ? -7.297 6.479 7.955 1.00 96.69 92 VAL A N 1
ATOM 750 C CA . VAL A 1 92 ? -5.953 6.060 8.386 1.00 96.69 92 VAL A CA 1
ATOM 751 C C . VAL A 1 92 ? -4.878 6.735 7.531 1.00 96.69 92 VAL A C 1
ATOM 753 O O . VAL A 1 92 ? -3.955 7.339 8.082 1.00 96.69 92 VAL A O 1
ATOM 756 N N . GLN A 1 93 ? -5.043 6.731 6.205 1.00 94.62 93 GLN A N 1
ATOM 757 C CA . GLN A 1 93 ? -4.119 7.399 5.281 1.00 94.62 93 GLN A CA 1
ATOM 758 C C . GLN A 1 93 ? -3.951 8.885 5.620 1.00 94.62 93 GLN A C 1
ATOM 760 O O . GLN A 1 93 ? -2.834 9.392 5.707 1.00 94.62 93 GLN A O 1
ATOM 765 N N . ASN A 1 94 ? -5.057 9.590 5.864 1.00 94.62 94 ASN A N 1
ATOM 766 C CA . ASN A 1 94 ? -5.028 11.029 6.109 1.00 94.62 94 ASN A CA 1
ATOM 767 C C . ASN A 1 94 ? -4.468 11.396 7.489 1.00 94.62 94 ASN A C 1
ATOM 769 O O . ASN A 1 94 ? -3.661 12.321 7.593 1.00 94.62 94 ASN A O 1
ATOM 773 N N . VAL A 1 95 ? -4.876 10.679 8.541 1.00 96.12 95 VAL A N 1
ATOM 774 C CA . VAL A 1 95 ? -4.479 10.983 9.925 1.00 96.12 95 VAL A CA 1
ATOM 775 C C . VAL A 1 95 ? -3.044 10.547 10.210 1.00 96.12 95 VAL A C 1
ATOM 777 O O . VAL A 1 95 ? -2.310 11.265 10.887 1.00 96.12 95 VAL A O 1
ATOM 780 N N . PHE A 1 96 ? -2.624 9.396 9.682 1.00 95.38 96 PHE A N 1
ATOM 781 C CA . PHE A 1 96 ? -1.315 8.806 9.978 1.00 95.38 96 PHE A CA 1
ATOM 782 C C . PHE A 1 96 ? -0.303 8.941 8.842 1.00 95.38 96 PHE A C 1
ATOM 784 O O . PHE A 1 96 ? 0.842 8.532 9.016 1.00 95.38 96 PHE A O 1
ATOM 791 N N . ARG A 1 97 ? -0.698 9.544 7.709 1.00 92.50 97 ARG A N 1
ATOM 792 C CA . ARG A 1 97 ? 0.148 9.711 6.513 1.00 92.50 97 ARG A CA 1
ATOM 793 C C . ARG A 1 97 ? 0.727 8.376 6.035 1.00 92.50 97 ARG A C 1
ATOM 795 O O . ARG A 1 97 ? 1.908 8.275 5.711 1.00 92.50 97 ARG A O 1
ATOM 802 N N . LEU A 1 98 ? -0.120 7.349 6.036 1.00 91.69 98 LEU A N 1
ATOM 803 C CA . LEU A 1 98 ? 0.209 6.008 5.560 1.00 91.69 98 LEU A CA 1
ATOM 804 C C . LEU A 1 98 ? -0.298 5.815 4.129 1.00 91.69 98 LEU A C 1
ATOM 806 O O . LEU A 1 98 ? -1.260 6.458 3.703 1.00 91.69 98 LEU A O 1
ATOM 810 N N . ASP A 1 99 ? 0.357 4.930 3.385 1.00 89.88 99 ASP A N 1
ATOM 811 C CA . ASP A 1 99 ? -0.104 4.510 2.067 1.00 89.88 99 ASP A CA 1
ATOM 812 C C . ASP A 1 99 ? -1.360 3.629 2.172 1.00 89.88 99 ASP A C 1
ATOM 814 O O . ASP A 1 99 ? -1.787 3.228 3.262 1.00 89.88 99 ASP A O 1
ATOM 818 N N . TYR A 1 100 ? -1.982 3.371 1.022 1.00 90.19 100 TYR A N 1
ATOM 819 C CA . TYR A 1 100 ? -3.221 2.603 0.948 1.00 90.19 100 TYR A CA 1
ATOM 820 C C . TYR A 1 100 ? -3.053 1.184 1.495 1.00 90.19 100 TYR A C 1
ATOM 822 O O . TYR A 1 100 ? -3.868 0.769 2.314 1.00 90.19 100 TYR A O 1
ATOM 830 N N . TYR A 1 101 ? -2.003 0.468 1.088 1.00 91.00 101 TYR A N 1
ATOM 831 C CA . TYR A 1 101 ? -1.823 -0.940 1.432 1.00 91.00 101 TYR A CA 1
ATOM 832 C C . TYR A 1 101 ? -1.524 -1.120 2.915 1.00 91.00 101 TYR A C 1
ATOM 834 O O . TYR A 1 101 ? -2.180 -1.922 3.572 1.00 91.00 101 TYR A O 1
ATOM 842 N N . THR A 1 102 ? -0.633 -0.304 3.484 1.00 94.31 102 THR A N 1
ATOM 843 C CA . THR A 1 102 ? -0.400 -0.297 4.936 1.00 94.31 102 THR A CA 1
ATOM 844 C C . THR A 1 102 ? -1.693 0.010 5.697 1.00 94.31 102 THR A C 1
ATOM 846 O O . THR A 1 102 ? -2.017 -0.648 6.684 1.00 94.31 102 THR A O 1
ATOM 849 N N . SER A 1 103 ? -2.470 0.991 5.228 1.00 95.69 103 SER A N 1
ATOM 850 C CA . SER A 1 103 ? -3.738 1.362 5.865 1.00 95.69 103 SER A CA 1
ATOM 851 C C . SER A 1 103 ? -4.788 0.254 5.770 1.00 95.69 103 SER A C 1
ATOM 853 O O . SER A 1 103 ? -5.496 0.013 6.745 1.00 95.69 103 SER A O 1
ATOM 855 N N . ALA A 1 104 ? -4.890 -0.421 4.624 1.00 94.69 104 ALA A N 1
ATOM 856 C CA . ALA A 1 104 ? -5.785 -1.552 4.415 1.00 94.69 104 ALA A CA 1
ATOM 857 C C . ALA A 1 104 ? -5.421 -2.709 5.351 1.00 94.69 104 ALA A C 1
ATOM 859 O O . ALA A 1 104 ? -6.266 -3.114 6.142 1.00 94.69 104 ALA A O 1
ATOM 860 N N . THR A 1 105 ? -4.148 -3.117 5.381 1.00 96.44 105 THR A N 1
ATOM 861 C CA . THR A 1 105 ? -3.639 -4.175 6.268 1.00 96.44 105 THR A CA 1
ATOM 862 C C . THR A 1 105 ? -3.964 -3.910 7.738 1.00 96.44 105 THR A C 1
ATOM 864 O O . THR A 1 105 ? -4.409 -4.810 8.447 1.00 96.44 105 THR A O 1
ATOM 867 N N . ILE A 1 106 ? -3.794 -2.668 8.212 1.00 97.75 106 ILE A N 1
ATOM 868 C CA . ILE A 1 106 ? -4.149 -2.303 9.593 1.00 97.75 106 ILE A CA 1
ATOM 869 C C . ILE A 1 106 ? -5.651 -2.475 9.836 1.00 97.75 106 ILE A C 1
ATOM 871 O O . ILE A 1 106 ? -6.047 -3.015 10.867 1.00 97.75 106 ILE A O 1
ATOM 875 N N . VAL A 1 107 ? -6.494 -1.993 8.922 1.00 96.25 107 VAL A N 1
ATOM 876 C CA . VAL A 1 107 ? -7.948 -2.038 9.113 1.00 96.25 107 VAL A CA 1
ATOM 877 C C . VAL A 1 107 ? -8.488 -3.462 9.001 1.00 96.25 107 VAL A C 1
ATOM 879 O O . VAL A 1 107 ? -9.351 -3.827 9.794 1.00 96.25 107 VAL A O 1
ATOM 882 N N . ASP A 1 108 ? -7.959 -4.269 8.089 1.00 95.38 108 ASP A N 1
ATOM 883 C CA . ASP A 1 108 ? -8.332 -5.677 7.953 1.00 95.38 108 ASP A CA 1
ATOM 884 C C . ASP A 1 108 ? -7.939 -6.452 9.218 1.00 95.38 108 ASP A C 1
ATOM 886 O O . ASP A 1 108 ? -8.766 -7.153 9.801 1.00 95.38 108 ASP A O 1
ATOM 890 N N . ARG A 1 109 ? -6.742 -6.196 9.765 1.00 96.38 109 ARG A N 1
ATOM 891 C CA . ARG A 1 109 ? -6.339 -6.741 11.068 1.00 96.38 109 ARG A CA 1
ATOM 892 C C . ARG A 1 109 ? -7.271 -6.300 12.205 1.00 96.38 109 ARG A C 1
ATOM 894 O O . ARG A 1 109 ? -7.578 -7.098 13.087 1.00 96.38 109 ARG A O 1
ATOM 901 N N . MET A 1 110 ? -7.752 -5.053 12.204 1.00 96.44 110 MET A N 1
ATOM 902 C CA . MET A 1 110 ? -8.741 -4.595 13.192 1.00 96.44 110 MET A CA 1
ATOM 903 C C . MET A 1 110 ? -10.085 -5.332 13.072 1.00 96.44 110 MET A C 1
ATOM 905 O O . MET A 1 110 ? -10.748 -5.524 14.094 1.00 96.44 110 MET A O 1
ATOM 909 N N . GLU A 1 111 ? -10.499 -5.739 11.869 1.00 95.00 111 GLU A N 1
ATOM 910 C CA . GLU A 1 111 ? -11.681 -6.592 11.691 1.00 95.00 111 GLU A CA 1
ATOM 911 C C . GLU A 1 111 ? -11.436 -8.004 12.239 1.00 95.00 111 GLU A C 1
ATOM 913 O O . GLU A 1 111 ? -12.273 -8.533 12.978 1.00 95.00 111 GLU A O 1
ATOM 918 N N . ASP A 1 112 ? -10.284 -8.594 11.915 1.00 95.06 112 ASP A N 1
ATOM 919 C CA . ASP A 1 112 ? -9.906 -9.947 12.339 1.00 95.06 112 ASP A CA 1
ATOM 920 C C . ASP A 1 112 ? -9.796 -10.062 13.864 1.00 95.06 112 ASP A C 1
ATOM 922 O O . ASP A 1 112 ? -10.303 -11.011 14.471 1.00 95.06 112 ASP A O 1
ATOM 926 N N . GLU A 1 113 ? -9.211 -9.047 14.505 1.00 96.12 113 GLU A N 1
ATOM 927 C CA . GLU A 1 113 ? -9.118 -8.934 15.963 1.00 96.12 113 GLU A CA 1
ATOM 928 C C . GLU A 1 113 ? -10.429 -8.460 16.623 1.00 96.12 113 GLU A C 1
ATOM 930 O O . GLU A 1 113 ? -10.483 -8.285 17.841 1.00 96.12 113 GLU A O 1
ATOM 935 N N . LYS A 1 114 ? -11.509 -8.285 15.847 1.00 95.31 114 LYS A N 1
ATOM 936 C CA . LYS A 1 114 ? -12.843 -7.864 16.318 1.00 95.31 114 LYS A CA 1
ATOM 937 C C . LYS A 1 114 ? -12.833 -6.525 17.064 1.00 95.31 114 LYS A C 1
ATOM 939 O O . LYS A 1 114 ? -13.620 -6.310 17.984 1.00 95.31 114 LYS A O 1
ATOM 944 N N . ILE A 1 115 ? -11.955 -5.613 16.656 1.00 95.81 115 ILE A N 1
ATOM 945 C CA . ILE A 1 115 ? -11.901 -4.238 17.164 1.00 95.81 115 ILE A CA 1
ATOM 946 C C . ILE A 1 115 ? -12.931 -3.367 16.437 1.00 95.81 115 ILE A C 1
ATOM 948 O O . ILE A 1 115 ? -13.495 -2.445 17.025 1.00 95.81 115 ILE A O 1
ATOM 952 N N . CYS A 1 116 ? -13.198 -3.641 15.160 1.00 95.31 116 CYS A N 1
ATOM 953 C CA . CYS A 1 116 ? -14.220 -2.950 14.384 1.00 95.31 116 CYS A CA 1
ATOM 954 C C . CYS A 1 116 ? -15.182 -3.930 13.704 1.00 95.31 116 CYS A C 1
ATOM 956 O O . CYS A 1 116 ? -14.913 -5.124 13.577 1.00 95.31 116 CYS A O 1
ATOM 958 N N . GLU A 1 117 ? -16.346 -3.424 13.306 1.00 94.25 117 GLU A N 1
ATOM 959 C CA . GLU A 1 117 ? -17.303 -4.192 12.519 1.00 94.25 117 GLU A CA 1
ATOM 960 C C . GLU A 1 117 ? -16.732 -4.540 11.139 1.00 94.25 117 GLU A C 1
ATOM 962 O O . GLU A 1 117 ? -16.019 -3.740 10.529 1.00 94.25 117 GLU A O 1
ATOM 967 N N . ARG A 1 118 ? -17.146 -5.698 10.610 1.00 90.31 118 ARG A N 1
ATOM 968 C CA . ARG A 1 118 ? -16.873 -6.078 9.221 1.00 90.31 118 ARG A CA 1
ATOM 969 C C 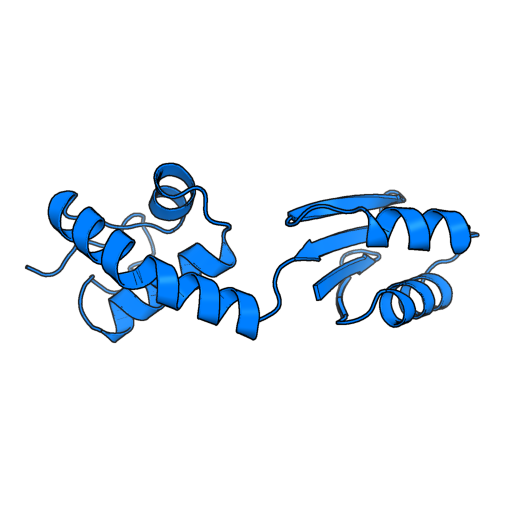. ARG A 1 118 ? -17.382 -5.029 8.245 1.00 90.31 118 ARG A C 1
ATOM 971 O O . ARG A 1 118 ? -18.445 -4.434 8.453 1.00 90.31 118 ARG A O 1
ATOM 978 N N . TYR A 1 119 ? -16.665 -4.874 7.140 1.00 86.38 119 TYR A N 1
ATOM 979 C CA . TYR A 1 119 ? -17.093 -4.008 6.052 1.00 86.38 119 TYR A CA 1
ATOM 980 C C . TYR A 1 119 ? -18.452 -4.436 5.468 1.00 86.38 119 TYR A C 1
ATOM 982 O O . TYR A 1 119 ? -18.664 -5.597 5.121 1.00 86.38 119 TYR A O 1
ATOM 990 N N . LYS A 1 120 ? -19.383 -3.479 5.349 1.00 85.62 120 LYS A N 1
ATOM 991 C CA . LYS A 1 120 ? -20.760 -3.694 4.854 1.00 85.62 120 LYS A CA 1
ATOM 992 C C . LYS A 1 120 ? -21.032 -3.040 3.492 1.00 85.62 120 LYS A C 1
ATOM 994 O O . LYS A 1 120 ? -22.186 -2.916 3.103 1.00 85.62 120 LYS A O 1
ATOM 999 N N . GLY A 1 121 ? -19.997 -2.603 2.774 1.00 75.19 121 GLY A N 1
ATOM 1000 C CA . GLY A 1 121 ? -20.131 -2.022 1.430 1.00 75.19 121 GLY A CA 1
ATOM 1001 C C . GLY A 1 121 ? -20.366 -0.508 1.374 1.00 75.19 121 GLY A C 1
ATOM 1002 O O . GLY A 1 121 ? -20.136 0.087 0.328 1.00 75.19 121 GLY A O 1
ATOM 1003 N N . GLU A 1 122 ? -20.726 0.151 2.480 1.00 63.56 122 GLU A N 1
ATOM 1004 C CA . GLU A 1 122 ? -20.904 1.608 2.520 1.00 63.56 122 GLU A CA 1
ATOM 1005 C C . GLU A 1 122 ? -20.142 2.228 3.696 1.00 63.56 122 GLU A C 1
ATOM 1007 O O . GLU A 1 122 ? -20.566 2.172 4.848 1.00 63.56 122 GLU A O 1
ATOM 1012 N N . SER A 1 123 ? -19.025 2.891 3.383 1.00 73.31 123 SER A N 1
ATOM 1013 C CA . SER A 1 123 ? -18.280 3.770 4.297 1.00 73.31 123 SER A CA 1
ATOM 1014 C C . SER A 1 123 ? -17.769 3.122 5.603 1.00 73.31 123 SER A C 1
ATOM 1016 O O . SER A 1 123 ? -17.559 1.914 5.687 1.00 73.31 123 SER A O 1
ATOM 1018 N N . HIS A 1 124 ? -17.399 3.973 6.561 1.00 84.38 124 HIS A N 1
ATOM 1019 C CA . HIS A 1 124 ? -16.548 3.693 7.719 1.00 84.38 124 HIS A CA 1
ATOM 1020 C C . HIS A 1 124 ? -17.030 2.511 8.575 1.00 84.38 124 HIS A C 1
ATOM 1022 O O . HIS A 1 124 ? -18.222 2.329 8.811 1.00 84.38 124 HIS A O 1
ATOM 1028 N N . ARG A 1 125 ? -16.083 1.747 9.120 1.00 91.88 125 ARG A N 1
ATOM 1029 C CA . ARG A 1 125 ? -16.332 0.648 10.058 1.00 91.88 125 ARG A CA 1
ATOM 1030 C C . ARG A 1 125 ? -16.503 1.212 11.457 1.00 91.88 125 ARG A C 1
ATOM 1032 O O . ARG A 1 125 ? -15.677 2.007 11.907 1.00 91.88 125 ARG A O 1
ATOM 1039 N N . LYS A 1 126 ? -17.563 0.815 12.154 1.00 93.94 126 LYS A N 1
ATOM 1040 C CA . LYS A 1 126 ? -17.777 1.213 13.551 1.00 93.94 126 LYS A CA 1
ATOM 1041 C C . LYS A 1 126 ? -16.840 0.439 14.466 1.00 93.94 126 LYS A C 1
ATOM 1043 O O . LYS A 1 126 ? -16.579 -0.736 14.219 1.00 93.94 126 LYS A O 1
ATOM 1048 N N . ILE A 1 127 ? -16.339 1.096 15.505 1.00 95.31 127 ILE A N 1
ATOM 1049 C CA . ILE A 1 127 ? -15.576 0.413 16.550 1.00 95.31 127 ILE A CA 1
ATOM 1050 C C . ILE A 1 127 ? -16.532 -0.349 17.460 1.00 95.31 127 ILE A C 1
ATOM 1052 O O . ILE A 1 127 ? -17.584 0.167 17.836 1.00 95.31 127 ILE A O 1
ATOM 1056 N N . ILE A 1 128 ? -16.149 -1.577 17.793 1.00 91.75 128 ILE A N 1
ATOM 1057 C CA . ILE A 1 128 ? -16.849 -2.419 18.755 1.00 91.75 128 ILE A CA 1
ATOM 1058 C C . ILE A 1 128 ? -16.396 -1.968 20.148 1.00 91.75 128 ILE A C 1
ATOM 1060 O O . ILE A 1 128 ? -15.196 -1.919 20.427 1.00 91.75 128 ILE A O 1
ATOM 1064 N N . GLY A 1 129 ? -17.361 -1.540 20.964 1.00 74.12 129 GLY A N 1
ATOM 1065 C CA . GLY A 1 129 ? -17.147 -1.063 22.334 1.00 74.12 129 GLY A CA 1
ATOM 1066 C C . GLY A 1 129 ? -17.030 -2.189 23.345 1.00 74.12 129 GLY A C 1
ATOM 1067 O O . GLY A 1 129 ? -17.700 -3.226 23.141 1.00 74.12 129 GLY A O 1
#

Organism: Brevibacillus laterosporus (NCBI:txid1465)

Radius of gyration: 18.34 Å; chains: 1; bounding box: 42×21×51 Å

Secondary structure (DSSP, 8-state):
-EEEEETTEEEEESSHHHHHHHHHHH-SS---HHHHHHHHHTPPTT-EEEEETTEEEEE---HHHHHHHHHHHHHHHHHHHHHHTEE-HHHHHHHH---HHHHHHHHHHHHHTTSBPPP-SSSPEEBP-

Foldseek 3Di:
DKWKFAQNDIDDDDDQVVVLVVCVVRDPDDDPSVVSSVDVVPDDAQDKDDPDPGIIMGHHDDPVRLVVLLVVCQVVQLVVCVVVQWDDLVVCCVPVVDDSSSSVVSVVVCVVVQQWPDDPPDDITGGDD

pLDDT: mean 92.22, std 5.15, range [63.56, 98.0]

InterPro domains:
  IPR018541 FtsK gamma domain [PF09397] (69-128)
  IPR018541 FtsK gamma domain [SM00843] (67-129)
  IPR036388 Winged helix-like DNA-binding domain superfamily [G3DSA:1.10.10.10] (61-128)
  IPR036390 Winged helix DNA-binding domain superfamily [SSF46785] (69-128)

Sequence (129 aa):
MYLTIIEGTVEEFETIEDVIDHIQSNVYFEVDQTALRWKLEHMNLNESVKLRNDCMVVKCLNQDEIKERADQMFEKVANQARKNGSVSISWVQNVFRLDYYTSATIVDRMEDEKICERYKGESHRKIIG